Protein AF-A0A1Q3AYT9-F1 (afdb_monomer_lite)

Secondary structure (DSSP, 8-state):
-----------------------PPPPPPHHHHHHHHHHHHHHHHHHTSSS---GGG--HHHHHHHHHHHGGG--EE---TTSTTTT-SS-SS---PPEE--HHHHHHHHHHHHHHHHHTT--GGG-GGGSHHHHHHHHHHHHHHHHHHT----------STTSSSSS-------

Sequence (175 aa):
MSSDKGKDTAEGSSRSTAATDQQQPAPLSRYESQKRRDWNTFRQYLRNQRPPVSLSRSHPNHVIDFLGYLDQFGKTKVHLQGCGFFGQPEPPGPCACPLKQAWGSLDALIGRLRAAYEENGGLPETNPFASGAIRIYLREVRDSQVKARGIPYKKKKKKNPLMKAIASSSGFPVQ

Structure (mmCIF, N/CA/C/O backbone):
data_AF-A0A1Q3AYT9-F1
#
_entry.id   AF-A0A1Q3AYT9-F1
#
loop_
_atom_site.group_PDB
_atom_site.id
_atom_site.type_symbol
_atom_site.label_atom_id
_atom_site.label_alt_id
_atom_site.label_comp_id
_atom_site.label_asym_id
_atom_site.label_entity_id
_atom_site.label_seq_id
_atom_site.pdbx_PDB_ins_code
_atom_site.Cartn_x
_atom_site.Cartn_y
_atom_site.Cartn_z
_atom_site.occupancy
_atom_site.B_iso_or_equiv
_atom_site.auth_seq_id
_atom_site.auth_comp_id
_atom_site.auth_asym_id
_atom_site.auth_atom_id
_atom_site.pdbx_PDB_model_num
ATOM 1 N N . MET A 1 1 ? 68.345 45.120 35.687 1.00 39.00 1 MET A N 1
ATOM 2 C CA . MET A 1 1 ? 69.016 44.121 34.828 1.00 39.00 1 MET A CA 1
ATOM 3 C C . MET A 1 1 ? 67.919 43.470 33.997 1.00 39.00 1 MET A C 1
ATOM 5 O O . MET A 1 1 ? 67.117 42.746 34.558 1.00 39.00 1 MET A O 1
ATOM 9 N N . SER A 1 2 ? 67.589 44.025 32.828 1.00 43.31 2 SER A N 1
ATOM 10 C CA . SER A 1 2 ? 68.159 43.653 31.517 1.00 43.31 2 SER A CA 1
ATOM 11 C C . SER A 1 2 ? 68.200 42.143 31.298 1.00 43.31 2 SER A C 1
ATOM 13 O O . SER A 1 2 ? 69.051 41.476 31.878 1.00 43.31 2 SER A O 1
ATOM 15 N N . SER A 1 3 ? 67.402 41.627 30.365 1.00 48.03 3 SER A N 1
ATOM 16 C CA . SER A 1 3 ? 67.858 41.558 28.971 1.00 48.03 3 SER A CA 1
ATOM 17 C C . SER A 1 3 ? 66.707 41.265 28.010 1.00 48.03 3 SER A C 1
ATOM 19 O O . SER A 1 3 ? 65.778 40.523 28.314 1.00 48.03 3 SER A O 1
ATOM 21 N N . ASP A 1 4 ? 66.818 41.921 26.865 1.00 43.72 4 ASP A N 1
ATOM 22 C CA . ASP A 1 4 ? 66.009 41.856 25.655 1.00 43.72 4 ASP A CA 1
ATOM 23 C C . ASP A 1 4 ? 66.612 40.807 24.688 1.00 43.72 4 ASP A C 1
ATOM 25 O O . ASP A 1 4 ? 67.801 40.494 24.808 1.00 43.72 4 ASP A O 1
ATOM 29 N N . LYS A 1 5 ? 65.827 40.410 23.669 1.00 44.19 5 LYS A N 1
ATOM 30 C CA . LYS A 1 5 ? 66.228 40.187 22.252 1.00 44.19 5 LYS A CA 1
ATOM 31 C C . LYS A 1 5 ? 66.166 38.767 21.640 1.00 44.19 5 LYS A C 1
ATOM 33 O O . LYS A 1 5 ? 66.851 37.848 22.073 1.00 44.19 5 LYS A O 1
ATOM 38 N N . GLY A 1 6 ? 65.473 38.706 20.487 1.00 36.12 6 GLY A N 1
ATOM 39 C CA . GLY A 1 6 ? 65.625 37.756 19.357 1.00 36.12 6 GLY A CA 1
ATOM 40 C C . GLY A 1 6 ? 64.264 37.239 18.853 1.00 36.12 6 GLY A C 1
ATOM 41 O O . GLY A 1 6 ? 63.665 36.431 19.546 1.00 36.12 6 GLY A O 1
ATOM 42 N N . LYS A 1 7 ? 63.594 37.784 17.814 1.00 40.84 7 LYS A N 1
ATOM 43 C CA . LYS A 1 7 ? 63.847 37.719 16.341 1.00 40.84 7 LYS A CA 1
ATOM 44 C C . LYS A 1 7 ? 64.056 36.256 15.873 1.00 40.84 7 LYS A C 1
ATOM 46 O O . LYS A 1 7 ? 64.851 35.567 16.485 1.00 40.84 7 LYS A O 1
ATOM 51 N N . ASP A 1 8 ? 63.304 35.671 14.930 1.00 36.53 8 ASP A N 1
ATOM 52 C CA . ASP A 1 8 ? 63.154 36.047 13.516 1.00 36.53 8 ASP A CA 1
ATOM 53 C C . ASP A 1 8 ? 61.898 35.466 12.809 1.00 36.53 8 ASP A C 1
ATOM 55 O O . ASP A 1 8 ? 61.221 34.551 13.268 1.00 36.53 8 ASP A O 1
ATOM 59 N N . THR A 1 9 ? 61.634 36.077 11.655 1.00 43.44 9 THR A N 1
ATOM 60 C CA . THR A 1 9 ? 60.642 35.880 10.583 1.00 43.44 9 THR A CA 1
ATOM 61 C C . THR A 1 9 ? 60.751 34.572 9.785 1.00 43.44 9 THR A C 1
ATOM 63 O O . THR A 1 9 ? 61.868 34.206 9.434 1.00 43.44 9 THR A O 1
ATOM 66 N N . ALA A 1 10 ? 59.621 33.998 9.327 1.00 39.03 10 ALA A N 1
ATOM 67 C CA . ALA A 1 10 ? 59.521 33.316 8.018 1.00 39.03 10 ALA A CA 1
ATOM 68 C C . ALA A 1 10 ? 58.065 33.014 7.566 1.00 39.03 10 ALA A C 1
ATOM 70 O O . ALA A 1 10 ? 57.344 32.248 8.196 1.00 39.03 10 ALA A O 1
ATOM 71 N N . GLU A 1 11 ? 57.692 33.611 6.427 1.00 37.41 11 GLU A N 1
ATOM 72 C CA . GLU A 1 11 ? 56.938 33.024 5.300 1.00 37.41 11 GLU A CA 1
ATOM 73 C C . GLU A 1 11 ? 55.503 32.467 5.490 1.00 37.41 11 GLU A C 1
ATOM 75 O O . GLU A 1 11 ? 55.253 31.268 5.607 1.00 37.41 11 GLU A O 1
ATOM 80 N N . GLY A 1 12 ? 54.510 33.357 5.368 1.00 38.75 12 GLY A N 1
ATOM 81 C CA . GLY A 1 12 ? 53.117 32.998 5.084 1.00 38.75 12 GLY A CA 1
ATOM 82 C C . GLY A 1 12 ? 52.920 32.658 3.602 1.00 38.75 12 GLY A C 1
ATOM 83 O O . GLY A 1 12 ? 52.680 33.539 2.779 1.00 38.75 12 GLY A O 1
ATOM 84 N N . SER A 1 13 ? 53.034 31.375 3.259 1.00 44.34 13 SER A N 1
ATOM 85 C CA . SER A 1 13 ? 52.814 30.862 1.904 1.00 44.34 13 SER A CA 1
ATOM 86 C C . SER A 1 13 ? 51.322 30.870 1.548 1.00 44.34 13 SER A C 1
ATOM 88 O O . SER A 1 13 ? 50.508 30.174 2.161 1.00 44.34 13 SER A O 1
ATOM 90 N N . SER A 1 14 ? 50.975 31.662 0.533 1.00 50.31 14 SER A N 1
ATOM 91 C CA . SER A 1 14 ? 49.662 31.670 -0.111 1.00 50.31 14 SER A CA 1
ATOM 92 C C . SER A 1 14 ? 49.373 30.306 -0.728 1.00 50.31 14 SER A C 1
ATOM 94 O O . SER A 1 14 ? 50.095 29.844 -1.608 1.00 50.31 14 SER A O 1
ATOM 96 N N . ARG A 1 15 ? 48.283 29.674 -0.298 1.00 42.69 15 ARG A N 1
ATOM 97 C CA . ARG A 1 15 ? 47.688 28.537 -0.999 1.00 42.69 15 ARG A CA 1
ATOM 98 C C . ARG A 1 15 ? 46.214 28.839 -1.161 1.00 42.69 15 ARG A C 1
ATOM 100 O O . ARG A 1 15 ? 45.413 28.564 -0.274 1.00 42.69 15 ARG A O 1
ATOM 107 N N . SER A 1 16 ? 45.885 29.449 -2.293 1.00 46.19 16 SER A N 1
ATOM 108 C CA . SER A 1 16 ? 44.528 29.485 -2.815 1.00 46.19 16 SER A CA 1
ATOM 109 C C . SER A 1 16 ? 44.052 28.041 -2.931 1.00 46.19 16 SER A C 1
ATOM 111 O O . SER A 1 16 ? 44.432 27.323 -3.856 1.00 46.19 16 SER A O 1
ATOM 113 N N . THR A 1 17 ? 43.266 27.578 -1.965 1.00 40.47 17 THR A N 1
ATOM 114 C CA . THR A 1 17 ? 42.485 26.362 -2.131 1.00 40.47 17 THR A CA 1
ATOM 115 C C . THR A 1 17 ? 41.429 26.686 -3.172 1.00 40.47 17 THR A C 1
ATOM 117 O O . THR A 1 17 ? 40.412 27.313 -2.884 1.00 40.47 17 THR A O 1
ATOM 120 N N . ALA A 1 18 ? 41.713 26.302 -4.417 1.00 42.12 18 ALA A N 1
ATOM 121 C CA . ALA A 1 18 ? 40.699 26.153 -5.438 1.00 42.12 18 ALA A CA 1
ATOM 122 C C . ALA A 1 18 ? 39.579 25.311 -4.818 1.00 42.12 18 ALA A C 1
ATOM 124 O O . ALA A 1 18 ? 39.772 24.136 -4.495 1.00 42.12 18 ALA A O 1
ATOM 125 N N . ALA A 1 19 ? 38.442 25.954 -4.560 1.00 41.22 19 ALA A N 1
ATOM 126 C CA . ALA A 1 19 ? 37.224 25.280 -4.175 1.00 41.22 19 ALA A CA 1
ATOM 127 C C . ALA A 1 19 ? 36.841 24.389 -5.355 1.00 41.22 19 ALA A C 1
ATOM 129 O O . ALA A 1 19 ? 36.248 24.833 -6.334 1.00 41.22 19 ALA A O 1
ATOM 130 N N . THR A 1 20 ? 37.269 23.131 -5.293 1.00 42.16 20 THR A N 1
ATOM 131 C CA . THR A 1 20 ? 36.687 22.070 -6.100 1.00 42.16 20 THR A CA 1
ATOM 132 C C . THR A 1 20 ? 35.223 22.041 -5.698 1.00 42.16 20 THR A C 1
ATOM 134 O O . THR A 1 20 ? 34.895 21.622 -4.587 1.00 42.16 20 THR A O 1
ATOM 137 N N . ASP A 1 21 ? 34.371 22.573 -6.568 1.00 41.03 21 ASP A N 1
ATOM 138 C CA . ASP A 1 21 ? 32.921 22.495 -6.491 1.00 41.03 21 ASP A CA 1
ATOM 139 C C . ASP A 1 21 ? 32.543 21.008 -6.584 1.00 41.03 21 ASP A C 1
ATOM 141 O O . ASP A 1 21 ? 32.208 20.466 -7.634 1.00 41.03 21 ASP A O 1
ATOM 145 N N . GLN A 1 22 ? 32.699 20.287 -5.472 1.00 42.75 22 GLN A N 1
ATOM 146 C CA . GLN A 1 22 ? 31.990 19.043 -5.263 1.00 42.75 22 GLN A CA 1
ATOM 147 C C . GLN A 1 22 ? 30.539 19.446 -5.056 1.00 42.75 22 GLN A C 1
ATOM 149 O O . GLN A 1 22 ? 30.100 19.673 -3.928 1.00 42.75 22 GLN A O 1
ATOM 154 N N . GLN A 1 23 ? 29.810 19.551 -6.166 1.00 44.78 23 GLN A N 1
ATOM 155 C CA . GLN A 1 23 ? 28.357 19.541 -6.195 1.00 44.78 23 GLN A CA 1
ATOM 156 C C . GLN A 1 23 ? 27.872 18.264 -5.502 1.00 44.78 23 GLN A C 1
ATOM 158 O O . GLN A 1 23 ? 27.628 17.225 -6.114 1.00 44.78 23 GLN A O 1
ATOM 163 N N . GLN A 1 24 ? 27.755 18.341 -4.177 1.00 48.62 24 GLN A N 1
ATOM 164 C CA . GLN A 1 24 ? 26.882 17.474 -3.412 1.00 48.62 24 GLN A CA 1
ATOM 165 C C . GLN A 1 24 ? 25.498 17.621 -4.052 1.00 48.62 24 GLN A C 1
ATOM 167 O O . GLN A 1 24 ? 25.002 18.749 -4.142 1.00 48.62 24 GLN A O 1
ATOM 172 N N . PRO A 1 25 ? 24.882 16.534 -4.551 1.00 54.34 25 PRO A N 1
ATOM 173 C CA . PRO A 1 25 ? 23.550 16.632 -5.118 1.00 54.34 25 PRO A CA 1
ATOM 174 C C . PRO A 1 25 ? 22.636 17.240 -4.056 1.00 54.34 25 PRO A C 1
ATOM 176 O O . PRO A 1 25 ? 22.606 16.769 -2.915 1.00 54.34 25 PRO A O 1
ATOM 179 N N . ALA A 1 26 ? 21.943 18.321 -4.426 1.00 58.44 26 ALA A N 1
ATOM 180 C CA . ALA A 1 26 ? 21.044 19.031 -3.530 1.00 58.44 26 ALA A CA 1
ATOM 181 C C . ALA A 1 26 ? 20.118 18.029 -2.818 1.00 58.44 26 ALA A C 1
ATOM 183 O O . ALA A 1 26 ? 19.665 17.063 -3.450 1.00 58.44 26 ALA A O 1
ATOM 184 N N . PRO A 1 27 ? 19.839 18.216 -1.515 1.00 64.38 27 PRO A N 1
ATOM 185 C CA . PRO A 1 27 ? 19.005 17.288 -0.773 1.00 64.38 27 PRO A CA 1
ATOM 186 C C . PRO A 1 27 ? 17.664 17.145 -1.492 1.00 64.38 27 PRO A C 1
ATOM 188 O O . PRO A 1 27 ? 16.947 18.121 -1.713 1.00 64.38 27 PRO A O 1
ATOM 191 N N . LEU A 1 28 ? 17.350 15.910 -1.890 1.00 73.25 28 LEU A N 1
ATOM 192 C CA . LEU A 1 28 ? 16.095 15.582 -2.552 1.00 73.25 28 LEU A CA 1
ATOM 193 C C . LEU A 1 28 ? 14.928 16.129 -1.727 1.00 73.25 28 LEU A C 1
ATOM 195 O O . LEU A 1 28 ? 14.910 15.988 -0.500 1.00 73.25 28 LEU A O 1
ATOM 199 N N . SER A 1 29 ? 13.917 16.678 -2.406 1.00 89.75 29 SER A N 1
ATOM 200 C CA . SER A 1 29 ? 12.657 17.055 -1.761 1.00 89.75 29 SER A CA 1
ATOM 201 C C . SER A 1 29 ? 12.160 15.918 -0.859 1.00 89.75 29 SER A C 1
ATOM 203 O O . SER A 1 29 ? 12.342 14.732 -1.157 1.00 89.75 29 SER A O 1
ATOM 205 N N . ARG A 1 30 ? 11.499 16.257 0.253 1.00 91.94 30 ARG A N 1
ATOM 206 C CA . ARG A 1 30 ? 10.928 15.273 1.190 1.00 91.94 30 ARG A CA 1
ATOM 207 C C . ARG A 1 30 ? 10.116 14.196 0.461 1.00 91.94 30 ARG A C 1
ATOM 209 O O . ARG A 1 30 ? 10.170 13.024 0.834 1.00 91.94 30 ARG A O 1
ATOM 216 N N . TYR A 1 31 ? 9.375 14.600 -0.572 1.00 95.00 31 TYR A N 1
ATOM 217 C CA . TYR A 1 31 ? 8.606 13.694 -1.419 1.00 95.00 31 TYR A CA 1
ATOM 218 C C . TYR A 1 31 ? 9.502 12.706 -2.181 1.00 95.00 31 TYR A C 1
ATOM 220 O O . TYR A 1 31 ? 9.279 11.500 -2.098 1.00 95.00 31 TYR A O 1
ATOM 228 N N . GLU A 1 32 ? 10.549 13.201 -2.841 1.00 96.31 32 GLU A N 1
ATOM 229 C CA . GLU A 1 32 ? 11.512 12.402 -3.609 1.00 96.31 32 GLU A CA 1
ATOM 230 C C . GLU A 1 32 ? 12.237 11.375 -2.737 1.00 96.31 32 GLU A C 1
ATOM 232 O O . GLU A 1 32 ? 12.289 10.184 -3.056 1.00 96.31 32 GLU A O 1
ATOM 237 N N . SER A 1 33 ? 12.704 11.802 -1.562 1.00 95.75 33 SER A N 1
ATOM 238 C CA . SER A 1 33 ? 13.322 10.902 -0.585 1.00 95.75 33 SER A CA 1
ATOM 239 C C . SER A 1 33 ? 12.356 9.803 -0.127 1.00 95.75 33 SER A C 1
ATOM 241 O O . SER A 1 33 ? 12.744 8.639 0.002 1.00 95.75 33 SER A O 1
ATOM 243 N N . GLN A 1 34 ? 11.081 10.138 0.103 1.00 96.69 34 GLN A N 1
ATOM 244 C CA . GLN A 1 34 ? 10.071 9.150 0.483 1.00 96.69 34 GLN A CA 1
ATOM 245 C C . GLN A 1 34 ? 9.791 8.162 -0.652 1.00 96.69 34 GLN A C 1
ATOM 247 O O . GLN A 1 34 ? 9.812 6.955 -0.423 1.00 96.69 34 GLN A O 1
ATOM 252 N N . LYS A 1 35 ? 9.586 8.663 -1.873 1.00 97.69 35 LYS A N 1
ATOM 253 C CA . LYS A 1 35 ? 9.343 7.856 -3.071 1.00 97.69 35 LYS A CA 1
ATOM 254 C C . LYS A 1 35 ? 10.479 6.864 -3.316 1.00 97.69 35 LYS A C 1
ATOM 256 O O . LYS A 1 35 ? 10.221 5.680 -3.515 1.00 97.69 35 LYS A O 1
ATOM 261 N N . ARG A 1 36 ? 11.736 7.310 -3.199 1.00 97.38 36 ARG A N 1
ATOM 262 C CA . ARG A 1 36 ? 12.916 6.444 -3.335 1.00 97.38 36 ARG A CA 1
ATOM 263 C C . ARG A 1 36 ? 12.952 5.336 -2.279 1.00 97.38 36 ARG A C 1
ATOM 265 O O . ARG A 1 36 ? 13.261 4.193 -2.611 1.00 97.38 36 ARG A O 1
ATOM 272 N N . ARG A 1 37 ? 12.627 5.642 -1.017 1.00 97.56 37 ARG A N 1
ATOM 273 C CA . ARG A 1 37 ? 12.561 4.629 0.057 1.00 97.56 37 ARG A CA 1
ATOM 274 C C . ARG A 1 37 ? 11.472 3.597 -0.199 1.00 97.56 37 ARG A C 1
ATOM 276 O O . ARG A 1 37 ? 11.727 2.400 -0.072 1.00 97.56 37 ARG A O 1
ATOM 283 N N . ASP A 1 38 ? 10.292 4.053 -0.589 1.00 98.00 38 ASP A N 1
ATOM 284 C CA . ASP A 1 38 ? 9.158 3.181 -0.878 1.00 98.00 38 ASP A CA 1
ATOM 285 C C . ASP A 1 38 ? 9.459 2.262 -2.068 1.00 98.00 38 ASP A C 1
ATOM 287 O O . ASP A 1 38 ? 9.245 1.052 -1.991 1.00 98.00 38 ASP A O 1
ATOM 291 N N . TRP A 1 39 ? 10.051 2.818 -3.127 1.00 97.81 39 TRP A N 1
ATOM 292 C CA . TRP A 1 39 ? 10.508 2.068 -4.293 1.00 97.81 39 TRP A CA 1
ATOM 293 C C . TRP A 1 39 ? 11.519 0.984 -3.920 1.00 97.81 39 TRP A C 1
ATOM 295 O O . TRP A 1 39 ? 11.342 -0.185 -4.265 1.00 97.81 39 TRP A O 1
ATOM 305 N N . ASN A 1 40 ? 12.553 1.342 -3.155 1.00 97.75 40 ASN A N 1
ATOM 306 C CA . ASN A 1 40 ? 13.559 0.387 -2.694 1.00 97.75 40 ASN A CA 1
ATOM 307 C C . ASN A 1 40 ? 12.947 -0.714 -1.821 1.00 97.75 40 ASN A C 1
ATOM 309 O O . ASN A 1 40 ? 13.305 -1.881 -1.971 1.00 97.75 40 ASN A O 1
ATOM 313 N N . THR A 1 41 ? 12.000 -0.356 -0.952 1.00 97.88 41 THR A N 1
ATOM 314 C CA . THR A 1 41 ? 11.290 -1.310 -0.090 1.00 97.88 41 THR A CA 1
ATOM 315 C C . THR A 1 41 ? 10.499 -2.313 -0.925 1.00 97.88 41 THR A C 1
ATOM 317 O O . THR A 1 41 ? 10.609 -3.516 -0.698 1.00 97.88 41 THR A O 1
ATOM 320 N N . PHE A 1 42 ? 9.769 -1.847 -1.942 1.00 97.75 42 PHE A N 1
ATOM 321 C CA . PHE A 1 42 ? 9.044 -2.730 -2.854 1.00 97.75 42 PHE A CA 1
ATOM 322 C C . PHE A 1 42 ? 9.990 -3.645 -3.646 1.00 97.75 42 PHE A C 1
ATOM 324 O O . PHE A 1 42 ? 9.772 -4.854 -3.723 1.00 97.75 42 PHE A O 1
ATOM 331 N N . ARG A 1 43 ? 11.096 -3.108 -4.180 1.00 96.44 43 ARG A N 1
ATOM 332 C CA . ARG A 1 43 ? 12.106 -3.925 -4.876 1.00 96.44 43 ARG A CA 1
ATOM 333 C C . ARG A 1 43 ? 12.699 -4.996 -3.970 1.00 96.44 43 ARG A C 1
ATOM 335 O O . ARG A 1 43 ? 12.902 -6.121 -4.418 1.00 96.44 43 ARG A O 1
ATOM 342 N N . GLN A 1 44 ? 12.976 -4.659 -2.713 1.00 96.56 44 GLN A N 1
ATOM 343 C CA . GLN A 1 44 ? 13.488 -5.626 -1.752 1.00 96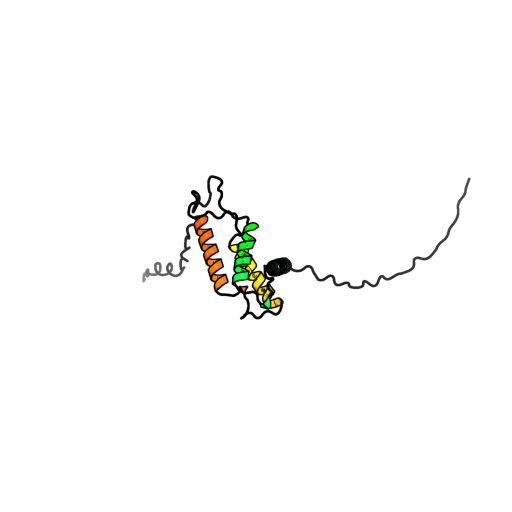.56 44 GLN A CA 1
ATOM 344 C C . GLN A 1 44 ? 12.444 -6.697 -1.425 1.00 96.56 44 GLN A C 1
ATOM 346 O O . GLN A 1 44 ? 12.779 -7.878 -1.388 1.00 96.56 44 GLN A O 1
ATOM 351 N N . TYR A 1 45 ? 11.179 -6.306 -1.264 1.00 97.06 45 TYR A N 1
ATOM 352 C CA . TYR A 1 45 ? 10.077 -7.243 -1.067 1.00 97.06 45 TYR A CA 1
ATOM 353 C C . TYR A 1 45 ? 9.969 -8.264 -2.211 1.00 97.06 45 TYR A C 1
ATOM 355 O O . TYR A 1 45 ? 9.833 -9.455 -1.941 1.00 97.06 45 TYR A O 1
ATOM 363 N N . LEU A 1 46 ? 10.096 -7.831 -3.472 1.00 96.25 46 LEU A N 1
ATOM 364 C CA . LEU A 1 46 ? 10.063 -8.732 -4.632 1.00 96.25 46 LEU A CA 1
ATOM 365 C C . LEU A 1 46 ? 11.241 -9.718 -4.665 1.00 96.25 46 LEU A C 1
ATOM 367 O O . LEU A 1 46 ? 11.060 -10.891 -4.989 1.00 96.25 46 LEU A O 1
ATOM 371 N N . ARG A 1 47 ? 12.447 -9.268 -4.296 1.00 95.62 47 ARG A N 1
ATOM 372 C CA . ARG A 1 47 ? 13.632 -10.141 -4.201 1.00 95.62 47 ARG A CA 1
ATOM 373 C C . ARG A 1 47 ? 13.502 -11.194 -3.104 1.00 95.62 47 ARG A C 1
ATOM 375 O O . ARG A 1 47 ? 14.075 -12.268 -3.235 1.00 95.62 47 ARG A O 1
ATOM 382 N N . ASN A 1 48 ? 12.757 -10.882 -2.047 1.00 96.06 48 ASN A N 1
ATOM 383 C CA . ASN A 1 48 ? 12.530 -11.784 -0.922 1.00 96.06 48 ASN A CA 1
ATOM 384 C C . ASN A 1 48 ? 11.410 -12.810 -1.188 1.00 96.06 48 ASN A C 1
ATOM 386 O O . ASN A 1 48 ? 11.188 -13.684 -0.349 1.00 96.06 48 ASN A O 1
ATOM 390 N N . GLN A 1 49 ? 10.709 -12.720 -2.326 1.00 93.75 49 GLN A N 1
ATOM 391 C CA . GLN A 1 49 ? 9.715 -13.718 -2.727 1.00 93.75 49 GLN A CA 1
ATOM 392 C C . GLN A 1 49 ? 10.365 -15.076 -3.003 1.00 93.75 49 GLN A C 1
ATOM 394 O O . GLN A 1 49 ? 11.553 -15.172 -3.316 1.00 93.75 49 GLN A O 1
ATOM 399 N N . ARG A 1 50 ? 9.571 -16.145 -2.900 1.00 90.50 50 ARG A N 1
ATOM 400 C CA . ARG A 1 50 ? 9.997 -17.516 -3.206 1.00 90.50 50 ARG A CA 1
ATOM 401 C C . ARG A 1 50 ? 9.050 -18.116 -4.254 1.00 90.50 50 ARG A C 1
ATOM 403 O O . ARG A 1 50 ? 7.962 -18.540 -3.871 1.00 90.50 50 ARG A O 1
ATOM 410 N N . PRO A 1 51 ? 9.437 -18.158 -5.546 1.00 89.38 51 PRO A N 1
ATOM 411 C CA . PRO A 1 51 ? 10.718 -17.714 -6.122 1.00 89.38 51 PRO A CA 1
ATOM 412 C C . PRO A 1 51 ? 10.864 -16.177 -6.199 1.00 89.38 51 PRO A C 1
ATOM 414 O O . PRO A 1 51 ? 9.850 -15.477 -6.217 1.00 89.38 51 PRO A O 1
ATOM 417 N N . PRO A 1 52 ? 12.099 -15.634 -6.275 1.00 91.38 52 PRO A N 1
ATOM 418 C CA . PRO A 1 52 ? 12.319 -14.198 -6.431 1.00 91.38 52 PRO A CA 1
ATOM 419 C C . PRO A 1 52 ? 11.668 -13.655 -7.703 1.00 91.38 52 PRO A C 1
ATOM 421 O O . PRO A 1 52 ? 11.786 -14.243 -8.780 1.00 91.38 52 PRO A O 1
ATOM 424 N N . VAL A 1 53 ? 11.018 -12.498 -7.589 1.00 92.31 53 VAL A N 1
ATOM 425 C CA . VAL A 1 53 ? 10.302 -11.864 -8.700 1.00 92.31 53 VAL A CA 1
ATOM 426 C C . VAL A 1 53 ? 11.099 -10.661 -9.204 1.00 92.31 53 VAL A C 1
ATOM 428 O O . VAL A 1 53 ? 11.516 -9.799 -8.429 1.00 92.31 53 VAL A O 1
ATOM 431 N N . SER A 1 54 ? 11.322 -10.575 -10.517 1.00 88.81 54 SER A N 1
ATOM 432 C CA . SER A 1 54 ? 11.889 -9.370 -11.133 1.00 88.81 54 SER A CA 1
ATOM 433 C C . SER A 1 54 ? 10.812 -8.294 -11.291 1.00 88.81 54 SER A C 1
ATOM 435 O O . SER A 1 54 ? 9.642 -8.600 -11.498 1.00 88.81 54 SER A O 1
ATOM 437 N N . LEU A 1 55 ? 11.199 -7.013 -11.273 1.00 86.81 55 LEU A N 1
ATOM 438 C CA . LEU A 1 55 ? 10.256 -5.909 -11.515 1.00 86.81 55 LEU A CA 1
ATOM 439 C C . LEU A 1 55 ? 9.516 -6.044 -12.856 1.00 86.81 55 LEU A C 1
ATOM 441 O O . LEU A 1 55 ? 8.322 -5.774 -12.921 1.00 86.81 55 LEU A O 1
ATOM 445 N N . SER A 1 56 ? 10.203 -6.505 -13.904 1.00 85.81 56 SER A N 1
ATOM 446 C CA . SER A 1 56 ? 9.612 -6.729 -15.232 1.00 85.81 56 SER A CA 1
ATOM 447 C C . SER A 1 56 ? 8.525 -7.806 -15.245 1.00 85.81 56 SER A C 1
ATOM 449 O O . SER A 1 56 ? 7.648 -7.777 -16.098 1.00 85.81 56 SER A O 1
ATOM 451 N N . ARG A 1 57 ? 8.576 -8.745 -14.295 1.00 86.44 57 ARG A N 1
ATOM 452 C CA . ARG A 1 57 ? 7.579 -9.805 -14.099 1.00 86.44 57 ARG A CA 1
ATOM 453 C C . ARG A 1 57 ? 6.619 -9.494 -12.952 1.00 86.44 57 ARG A C 1
ATOM 455 O O . ARG A 1 57 ? 5.826 -10.347 -12.569 1.00 86.44 57 ARG A O 1
ATOM 462 N N . SER A 1 58 ? 6.705 -8.302 -12.358 1.00 88.12 58 SER A N 1
ATOM 463 C CA . SER A 1 58 ? 5.829 -7.951 -11.248 1.00 88.12 58 SER A CA 1
ATOM 464 C C . SER A 1 58 ? 4.409 -7.704 -11.758 1.00 88.12 58 SER A C 1
ATOM 466 O O . SER A 1 58 ? 4.153 -6.813 -12.563 1.00 88.12 58 SER A O 1
ATOM 468 N N . HIS A 1 59 ? 3.480 -8.532 -11.296 1.00 91.19 59 HIS A N 1
ATOM 469 C CA . HIS A 1 59 ? 2.057 -8.410 -11.572 1.00 91.19 59 HIS A CA 1
ATOM 470 C C . HIS A 1 59 ? 1.343 -7.616 -10.466 1.00 91.19 59 HIS A C 1
ATOM 472 O O . HIS A 1 59 ? 1.853 -7.524 -9.345 1.00 91.19 59 HIS A O 1
ATOM 478 N N . PRO A 1 60 ? 0.129 -7.095 -10.732 1.00 94.19 60 PRO A N 1
ATOM 479 C CA . PRO A 1 60 ? -0.676 -6.398 -9.727 1.00 94.19 60 PRO A CA 1
ATOM 480 C C . PRO A 1 60 ? -0.894 -7.203 -8.438 1.00 94.19 60 PRO A C 1
ATOM 482 O O . PRO A 1 60 ? -0.955 -6.618 -7.362 1.00 94.19 60 PRO A O 1
ATOM 485 N N . ASN A 1 61 ? -0.937 -8.536 -8.513 1.00 96.19 61 ASN A N 1
ATOM 486 C CA . ASN A 1 61 ? -1.077 -9.389 -7.329 1.00 96.19 61 ASN A CA 1
ATOM 487 C C . ASN A 1 61 ? 0.103 -9.228 -6.360 1.00 96.19 61 ASN A C 1
ATOM 489 O O . ASN A 1 61 ? -0.124 -9.035 -5.175 1.00 96.19 61 ASN A O 1
ATOM 493 N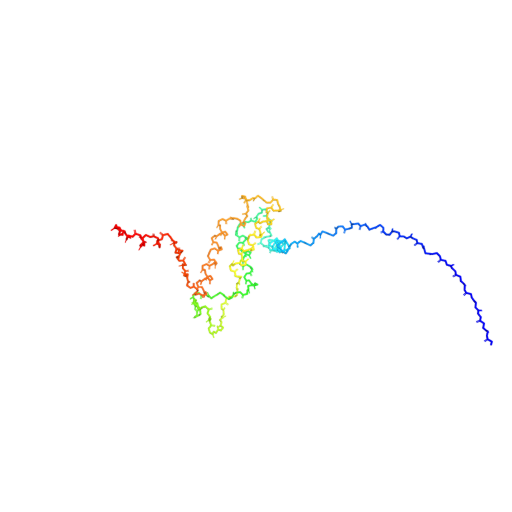 N . HIS A 1 62 ? 1.344 -9.152 -6.853 1.00 96.56 62 HIS A N 1
ATOM 494 C CA . HIS A 1 62 ? 2.504 -8.898 -5.989 1.00 96.56 62 HIS A CA 1
ATOM 495 C C . HIS A 1 62 ? 2.454 -7.523 -5.319 1.00 96.56 62 HIS A C 1
ATOM 497 O O . HIS A 1 62 ? 3.003 -7.339 -4.234 1.00 96.56 62 HIS A O 1
ATOM 503 N N . VAL A 1 63 ? 1.804 -6.544 -5.954 1.00 97.62 63 VAL A N 1
ATOM 504 C CA . VAL A 1 63 ? 1.555 -5.241 -5.333 1.00 97.62 63 VAL A CA 1
ATOM 505 C C . VAL A 1 63 ? 0.523 -5.387 -4.215 1.00 97.62 63 VAL A C 1
ATOM 507 O O . VAL A 1 63 ? 0.750 -4.863 -3.132 1.00 97.62 63 VAL A O 1
ATOM 510 N N . ILE A 1 64 ? -0.576 -6.113 -4.433 1.00 97.94 64 ILE A N 1
ATOM 511 C CA . ILE A 1 64 ? -1.593 -6.368 -3.396 1.00 97.94 64 ILE A CA 1
ATOM 512 C C . ILE A 1 64 ? -0.979 -7.115 -2.207 1.00 97.94 64 ILE A C 1
ATOM 514 O O . ILE A 1 64 ? -1.139 -6.675 -1.068 1.00 97.94 64 ILE A O 1
ATOM 518 N N . ASP A 1 65 ? -0.208 -8.171 -2.466 1.00 97.25 65 ASP A N 1
ATOM 519 C CA . ASP A 1 65 ? 0.488 -8.942 -1.434 1.00 97.25 65 ASP A CA 1
ATOM 520 C C . ASP A 1 65 ? 1.485 -8.068 -0.664 1.00 97.25 65 ASP A C 1
ATOM 522 O O . ASP A 1 65 ? 1.587 -8.163 0.561 1.00 97.25 65 ASP A O 1
ATOM 526 N N . PHE A 1 66 ? 2.179 -7.156 -1.355 1.00 98.00 66 PHE A N 1
ATOM 527 C CA . PHE A 1 66 ? 3.041 -6.168 -0.714 1.00 98.00 66 PHE A CA 1
ATOM 528 C C . PHE A 1 66 ? 2.252 -5.232 0.207 1.00 98.00 66 PHE A C 1
ATOM 530 O O . PHE A 1 66 ? 2.670 -5.001 1.340 1.00 98.00 66 PHE A O 1
ATOM 537 N N . LEU A 1 67 ? 1.101 -4.711 -0.231 1.00 97.75 67 LEU A N 1
ATOM 538 C CA . LEU A 1 67 ? 0.259 -3.866 0.622 1.00 97.75 67 LEU A CA 1
ATOM 539 C C . LEU A 1 67 ? -0.249 -4.637 1.850 1.00 97.75 67 LEU A C 1
ATOM 541 O O . LEU A 1 67 ? -0.274 -4.073 2.941 1.00 97.75 67 LEU A O 1
ATOM 545 N N . GLY A 1 68 ? -0.600 -5.916 1.694 1.00 96.75 68 GLY A N 1
ATOM 546 C CA . GLY A 1 68 ? -0.964 -6.798 2.806 1.00 96.75 68 GLY A CA 1
ATOM 547 C C . GLY A 1 68 ? 0.207 -7.075 3.754 1.00 96.75 68 GLY A C 1
ATOM 548 O O . GLY A 1 68 ? 0.039 -7.057 4.970 1.00 96.75 68 GLY A O 1
ATOM 549 N N . TYR A 1 69 ? 1.420 -7.247 3.227 1.00 96.88 69 TYR A N 1
ATOM 550 C CA . TYR A 1 69 ? 2.639 -7.374 4.030 1.00 96.88 69 TYR A CA 1
ATOM 551 C C . TYR A 1 69 ? 2.889 -6.131 4.900 1.00 96.88 69 TYR A C 1
ATOM 553 O O . TYR A 1 69 ? 3.284 -6.253 6.060 1.00 96.88 69 TYR A O 1
ATOM 561 N N . LEU A 1 70 ? 2.590 -4.931 4.391 1.00 97.38 70 LEU A N 1
ATOM 562 C CA . LEU A 1 70 ? 2.751 -3.688 5.152 1.00 97.38 70 LEU A CA 1
ATOM 563 C C . LEU A 1 70 ? 1.808 -3.564 6.357 1.00 97.38 70 LEU A C 1
ATOM 565 O O . LEU A 1 70 ? 2.105 -2.783 7.268 1.00 97.38 70 LEU A O 1
ATOM 569 N N . ASP A 1 71 ? 0.708 -4.321 6.407 1.00 95.94 71 ASP A N 1
ATOM 570 C CA . ASP A 1 71 ? -0.192 -4.322 7.566 1.00 95.94 71 ASP A CA 1
ATOM 571 C C . ASP A 1 71 ? 0.512 -4.803 8.846 1.00 95.94 71 ASP A C 1
ATO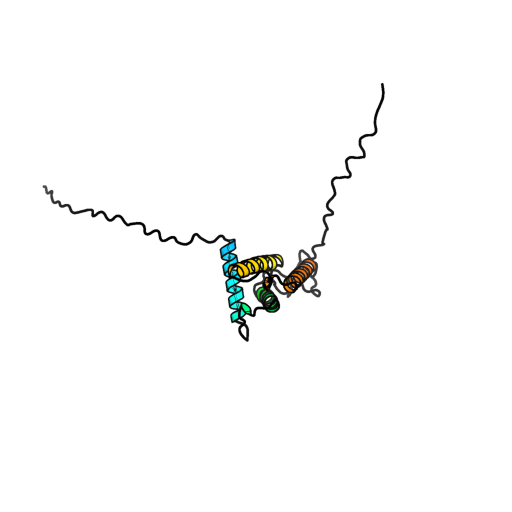M 573 O O . ASP A 1 71 ? 0.151 -4.349 9.928 1.00 95.94 71 ASP A O 1
ATOM 577 N N . GLN A 1 72 ? 1.582 -5.604 8.744 1.00 95.31 72 GLN A N 1
ATOM 578 C CA . GLN A 1 72 ? 2.393 -6.038 9.896 1.00 95.31 72 GLN A CA 1
ATOM 579 C C . GLN A 1 72 ? 3.050 -4.867 10.641 1.00 95.31 72 GLN A C 1
ATOM 581 O O . GLN A 1 72 ? 3.300 -4.941 11.842 1.00 95.31 72 GLN A O 1
ATOM 586 N N . PHE A 1 73 ? 3.292 -3.764 9.931 1.00 95.06 73 PHE A N 1
ATOM 587 C CA . PHE A 1 73 ? 3.852 -2.521 10.470 1.00 95.06 73 PHE A CA 1
ATOM 588 C C . PHE A 1 73 ? 2.774 -1.438 10.636 1.00 95.06 73 PHE A C 1
ATOM 590 O O . PHE A 1 73 ? 3.070 -0.246 10.773 1.00 95.06 73 PHE A O 1
ATOM 597 N N . GLY A 1 74 ? 1.506 -1.844 10.554 1.00 94.75 74 GLY A N 1
ATOM 598 C CA . GLY A 1 74 ? 0.342 -0.993 10.689 1.00 94.75 74 GLY A CA 1
ATOM 599 C C . GLY A 1 74 ? 0.223 -0.377 12.077 1.00 94.75 74 GLY A C 1
ATOM 600 O O . GLY A 1 74 ? 0.596 -0.968 13.085 1.00 94.75 74 GLY A O 1
ATOM 601 N N . LYS A 1 75 ? -0.350 0.826 12.135 1.00 93.75 75 LYS A N 1
ATOM 602 C CA . LYS A 1 75 ? -0.652 1.529 13.397 1.00 93.75 75 LYS A CA 1
ATOM 603 C C . LYS A 1 75 ? -2.141 1.783 13.599 1.00 93.75 75 LYS A C 1
ATOM 605 O O . LYS A 1 75 ? -2.551 2.279 14.640 1.00 93.75 75 LYS A O 1
ATOM 610 N N . THR A 1 76 ? -2.964 1.473 12.600 1.00 91.62 76 THR A N 1
ATOM 611 C CA . THR A 1 76 ? -4.407 1.699 12.661 1.00 91.62 76 THR A CA 1
ATOM 612 C C . THR A 1 76 ? -5.099 0.435 13.136 1.00 91.62 76 THR A C 1
ATOM 614 O O . THR A 1 76 ? -5.009 -0.591 12.471 1.00 91.62 76 THR A O 1
ATOM 617 N N . LYS A 1 77 ? -5.837 0.504 14.245 1.00 91.25 77 LYS A N 1
ATOM 618 C CA . LYS A 1 77 ? -6.730 -0.583 14.656 1.00 91.25 77 LYS A CA 1
ATOM 619 C C . LYS A 1 77 ? -7.909 -0.666 13.682 1.00 91.25 77 LYS A C 1
ATOM 621 O O . LYS A 1 77 ? -8.586 0.334 13.448 1.00 91.25 77 LYS A O 1
ATOM 626 N N . VAL A 1 78 ? -8.132 -1.842 13.094 1.00 91.69 78 VAL A N 1
ATOM 627 C CA . VAL A 1 78 ? -9.267 -2.100 12.193 1.00 91.69 78 VAL A CA 1
ATOM 628 C C . VAL A 1 78 ? -10.109 -3.218 12.787 1.00 91.69 78 VAL A C 1
ATOM 630 O O . VAL A 1 78 ? -9.689 -4.373 12.803 1.00 91.69 78 VAL A O 1
ATOM 633 N N . HIS A 1 79 ? -11.288 -2.862 13.296 1.00 93.00 79 HIS A N 1
ATOM 634 C CA . HIS A 1 79 ? -12.209 -3.810 13.913 1.00 93.00 79 HIS A CA 1
ATOM 635 C C . HIS A 1 79 ? -12.784 -4.785 12.877 1.00 93.00 79 HIS A C 1
ATOM 637 O O . HIS A 1 79 ? -13.206 -4.376 11.796 1.00 93.00 79 HIS A O 1
ATOM 643 N N . LEU A 1 80 ? -12.797 -6.076 13.211 1.00 91.88 80 LEU A N 1
ATOM 644 C CA . LEU A 1 80 ? -13.444 -7.118 12.407 1.00 91.88 80 LEU A CA 1
ATOM 645 C C . LEU A 1 80 ? -14.961 -7.097 12.642 1.00 91.88 80 LEU A C 1
ATOM 647 O O . LEU A 1 80 ? -15.394 -6.703 13.720 1.00 91.88 80 LEU A O 1
ATOM 651 N N . GLN A 1 81 ? -15.759 -7.567 11.678 1.00 87.94 81 GLN A N 1
ATOM 652 C CA . GLN A 1 81 ? -17.233 -7.539 11.736 1.00 87.94 81 GLN A CA 1
ATOM 653 C C . GLN A 1 81 ? -17.820 -8.174 13.017 1.00 87.94 81 GLN A C 1
ATOM 655 O O . GLN A 1 81 ? -18.867 -7.744 13.480 1.00 87.94 81 GLN A O 1
ATOM 660 N N . GLY A 1 82 ? -17.150 -9.172 13.606 1.00 89.25 82 GLY A N 1
ATOM 661 C CA . GLY A 1 82 ? -17.568 -9.820 14.861 1.00 89.25 82 GLY A CA 1
ATOM 662 C C . GLY A 1 82 ? -17.064 -9.148 16.146 1.00 89.25 82 GLY A C 1
ATOM 663 O O . GLY A 1 82 ? -17.259 -9.680 17.233 1.00 89.25 82 GLY A O 1
ATOM 664 N N . CYS A 1 83 ? -16.365 -8.017 16.054 1.00 92.44 83 CYS A N 1
ATOM 665 C CA . CYS A 1 83 ? -15.873 -7.291 17.220 1.00 92.44 83 CYS A CA 1
ATOM 666 C C . CYS A 1 83 ? -17.001 -6.463 17.848 1.00 92.44 83 CYS A C 1
ATOM 668 O O . CYS A 1 83 ? -17.681 -5.727 17.140 1.00 92.44 83 CYS A O 1
ATOM 670 N N . GLY A 1 84 ? -17.134 -6.483 19.180 1.00 90.88 84 GLY A N 1
ATOM 671 C CA . GLY A 1 84 ? -18.112 -5.648 19.899 1.00 90.88 84 GLY A CA 1
ATOM 672 C C . GLY A 1 84 ? -17.919 -4.135 19.716 1.00 90.88 84 GLY A C 1
ATOM 673 O O . GLY A 1 84 ? -18.829 -3.360 19.984 1.00 90.88 84 GLY A O 1
ATOM 674 N N . PHE A 1 85 ? -16.754 -3.720 19.215 1.00 89.69 85 PHE A N 1
ATOM 675 C CA . PHE A 1 85 ? -16.430 -2.332 18.884 1.00 89.69 85 PHE A CA 1
ATOM 676 C C . PHE A 1 85 ? -16.564 -2.009 17.390 1.00 89.69 85 PHE A C 1
ATOM 678 O O . PHE A 1 85 ? -16.222 -0.909 16.957 1.00 89.69 85 PHE A O 1
ATOM 685 N N . PHE A 1 86 ? -17.009 -2.960 16.564 1.00 91.19 86 PHE A N 1
ATOM 686 C CA . PHE A 1 86 ? -17.185 -2.715 15.140 1.00 91.19 86 PHE A CA 1
ATOM 687 C C . PHE A 1 86 ? -18.221 -1.612 14.910 1.00 91.19 86 PHE A C 1
ATOM 689 O O . PHE A 1 86 ? -19.342 -1.686 15.407 1.00 91.19 86 PHE A O 1
ATOM 696 N N . GLY A 1 87 ? -17.851 -0.585 14.146 1.00 89.81 87 GLY A N 1
ATOM 697 C CA . GLY A 1 87 ? -18.744 0.541 13.893 1.00 89.81 87 GLY A CA 1
ATOM 698 C C . GLY A 1 87 ? -18.812 1.553 15.039 1.00 89.81 87 GLY A C 1
ATOM 699 O O . GLY A 1 87 ? -19.694 2.408 15.025 1.00 89.81 87 GLY A O 1
ATOM 700 N N . GLN A 1 88 ? -17.898 1.490 16.011 1.00 85.69 88 GLN A N 1
ATOM 701 C CA . GLN A 1 88 ? -17.793 2.481 17.082 1.00 85.69 88 GLN A CA 1
ATOM 702 C C . GLN A 1 88 ? -16.605 3.425 16.814 1.00 85.69 88 GLN A C 1
ATOM 704 O O . GLN A 1 88 ? -15.471 2.952 16.718 1.00 85.69 88 GLN A O 1
ATOM 709 N N . PRO A 1 89 ? -16.828 4.749 16.685 1.00 82.94 89 PRO A N 1
ATOM 710 C CA . PRO A 1 89 ? -15.750 5.714 16.437 1.00 82.94 89 PRO A CA 1
ATOM 711 C C . PRO A 1 89 ? -14.743 5.814 17.581 1.00 82.94 89 PRO A C 1
ATOM 713 O O . PRO A 1 89 ? -13.556 6.030 17.341 1.00 82.94 89 PRO A O 1
ATOM 716 N N . GLU A 1 90 ? -15.227 5.652 18.809 1.00 79.62 90 GLU A N 1
ATOM 717 C CA . GLU A 1 90 ? -14.449 5.763 20.035 1.00 79.62 90 GLU A CA 1
ATOM 718 C C . GLU A 1 90 ? -14.746 4.538 20.911 1.00 79.62 90 GLU A C 1
ATOM 720 O O . GLU A 1 90 ? -15.711 4.536 21.677 1.00 79.62 90 GLU A O 1
ATOM 725 N N . PRO A 1 91 ? -13.997 3.437 20.725 1.00 79.12 91 PRO A N 1
ATOM 726 C CA . PRO A 1 91 ? -14.250 2.207 21.453 1.00 79.12 91 PRO A CA 1
ATOM 727 C C . PRO A 1 91 ? -13.827 2.356 22.925 1.00 79.12 91 PRO A C 1
ATOM 729 O O . PRO A 1 91 ? -12.688 2.741 23.192 1.00 79.12 91 PRO A O 1
ATOM 732 N N . PRO A 1 92 ? -14.691 2.007 23.894 1.00 79.19 92 PRO A N 1
ATOM 733 C CA . PRO A 1 92 ? -14.428 2.210 25.321 1.00 79.19 92 PRO A CA 1
ATOM 734 C C . PRO A 1 92 ? -13.415 1.218 25.926 1.00 79.19 92 PRO A C 1
ATOM 736 O O . PRO A 1 92 ? -13.124 1.297 27.117 1.00 79.19 92 PRO A O 1
ATOM 739 N N . GLY A 1 93 ? -12.875 0.272 25.146 1.00 83.75 93 GLY A N 1
ATOM 740 C CA . GLY A 1 93 ? -11.942 -0.738 25.644 1.00 83.75 93 GLY A CA 1
ATOM 741 C C . GLY A 1 93 ? -11.038 -1.362 24.571 1.00 83.75 93 GLY A C 1
ATOM 742 O O . GLY A 1 93 ? -11.236 -1.156 23.369 1.00 83.75 93 GLY A O 1
ATOM 743 N N . PRO A 1 94 ? -10.014 -2.129 24.988 1.00 89.00 94 PRO A N 1
ATOM 744 C CA . PRO A 1 94 ? -9.076 -2.775 24.076 1.00 89.00 94 PRO A CA 1
ATOM 745 C C . PRO A 1 94 ? -9.706 -3.977 23.357 1.00 89.00 94 PRO A C 1
ATOM 747 O O . PRO A 1 94 ? -10.577 -4.658 23.889 1.00 89.00 94 PRO A O 1
ATOM 750 N N . CYS A 1 95 ? -9.211 -4.300 22.158 1.00 91.56 95 CYS A N 1
ATOM 751 C CA . CYS A 1 95 ? -9.579 -5.531 21.452 1.00 91.56 95 CYS A CA 1
ATOM 752 C C . CYS A 1 95 ? -8.407 -6.183 20.715 1.00 91.56 95 CYS A C 1
ATOM 754 O O . CYS A 1 95 ? -7.441 -5.523 20.306 1.00 91.56 95 CYS A O 1
ATOM 756 N N . ALA A 1 96 ? -8.573 -7.481 20.453 1.00 93.75 96 ALA A N 1
ATOM 757 C CA . ALA A 1 96 ? -7.636 -8.322 19.712 1.00 93.75 96 ALA A CA 1
ATOM 758 C C . ALA A 1 96 ? -7.660 -8.098 18.186 1.00 93.75 96 ALA A C 1
ATOM 760 O O . ALA A 1 96 ? -7.024 -8.838 17.442 1.00 93.75 96 ALA A O 1
ATOM 761 N N . CYS A 1 97 ? -8.387 -7.089 17.691 1.00 93.75 97 CYS A N 1
ATOM 762 C CA . CYS A 1 97 ? -8.404 -6.803 16.259 1.00 93.75 97 CYS A CA 1
ATOM 763 C C . CYS A 1 97 ? -7.004 -6.394 15.762 1.00 93.75 97 CYS A C 1
ATOM 765 O O . CYS A 1 97 ? -6.248 -5.74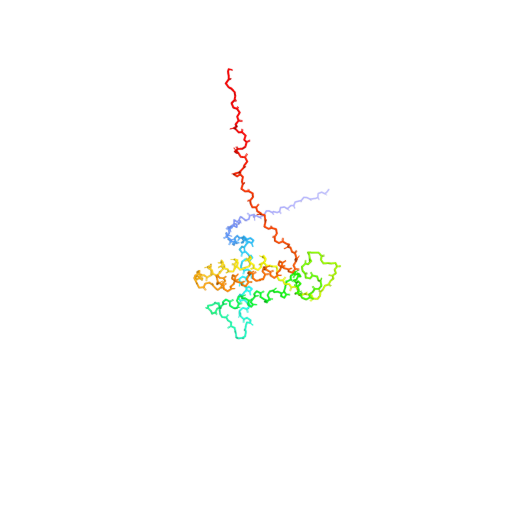7 16.502 1.00 93.75 97 CYS A O 1
ATOM 767 N N . PRO A 1 98 ? -6.651 -6.736 14.514 1.00 93.31 98 PRO A N 1
ATOM 768 C CA . PRO A 1 98 ? -5.324 -6.469 13.980 1.00 93.31 98 PRO A CA 1
ATOM 769 C C . PRO A 1 98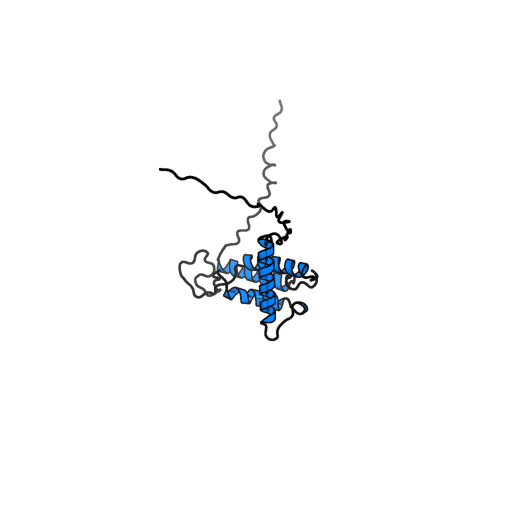 ? -5.061 -4.967 13.822 1.00 93.31 98 PRO A C 1
ATOM 771 O O . PRO A 1 98 ? -5.977 -4.155 13.636 1.00 93.31 98 PRO A O 1
ATOM 774 N N . LEU A 1 99 ? -3.780 -4.606 13.879 1.00 94.12 99 LEU A N 1
ATOM 775 C CA . LEU A 1 99 ? -3.305 -3.324 13.375 1.00 94.12 99 LEU A CA 1
ATOM 776 C C . LEU A 1 99 ? -3.034 -3.460 11.877 1.00 94.12 99 LEU A C 1
ATOM 778 O O . LEU A 1 99 ? -2.545 -4.488 11.423 1.00 94.12 99 LEU A O 1
ATOM 782 N N . LYS A 1 100 ? -3.390 -2.427 11.121 1.00 95.88 100 LYS A N 1
ATOM 783 C CA . LYS A 1 100 ? -3.241 -2.351 9.669 1.00 95.88 100 LYS A CA 1
ATOM 784 C C . LYS A 1 100 ? -2.748 -0.973 9.252 1.00 95.88 100 LYS A C 1
ATOM 786 O O . LYS A 1 100 ? -2.736 -0.024 10.052 1.00 95.88 100 LYS A O 1
ATOM 791 N N . GLN A 1 101 ? -2.320 -0.839 8.006 1.00 97.25 101 GLN A N 1
ATOM 792 C CA . GLN A 1 101 ? -2.044 0.468 7.426 1.00 97.25 101 GLN A CA 1
ATOM 793 C C . GLN A 1 101 ? -3.341 1.261 7.278 1.00 97.25 101 GLN A C 1
ATOM 795 O O . GLN A 1 101 ? -4.396 0.713 6.962 1.00 97.25 101 GLN A O 1
ATOM 800 N N . ALA A 1 102 ? -3.282 2.574 7.488 1.00 96.06 102 ALA A N 1
ATOM 801 C CA . ALA A 1 102 ? -4.413 3.429 7.151 1.00 96.06 102 ALA A CA 1
ATOM 802 C C . ALA A 1 102 ? -4.593 3.454 5.628 1.00 96.06 102 ALA A C 1
ATOM 804 O O . ALA A 1 102 ? -3.609 3.570 4.896 1.00 96.06 102 ALA A O 1
ATOM 805 N N . TRP A 1 103 ? -5.841 3.430 5.157 1.00 96.56 103 TRP A N 1
ATOM 806 C CA . TRP A 1 103 ? -6.157 3.504 3.728 1.00 96.56 103 TRP A CA 1
ATOM 807 C C . TRP A 1 103 ? -5.423 4.658 3.024 1.00 96.56 103 TRP A C 1
ATOM 809 O O . TRP A 1 103 ? -4.788 4.445 1.996 1.00 96.56 103 TRP A O 1
ATOM 819 N N . GLY A 1 104 ? -5.435 5.860 3.615 1.00 96.62 104 GLY A N 1
ATOM 820 C CA . GLY A 1 104 ? -4.773 7.032 3.032 1.00 96.62 104 GLY A CA 1
ATOM 821 C C . GLY A 1 104 ? -3.253 6.879 2.897 1.00 96.62 104 GLY A C 1
ATOM 822 O O . GLY A 1 104 ? -2.666 7.404 1.955 1.00 96.62 104 GLY A O 1
ATOM 823 N N . SER A 1 105 ? -2.611 6.119 3.791 1.00 97.06 105 SER A N 1
ATOM 824 C CA . SER A 1 105 ? -1.179 5.817 3.686 1.00 97.06 105 SER A CA 1
ATOM 825 C C . SER A 1 105 ? -0.886 4.874 2.520 1.00 97.06 105 SER A C 1
ATOM 827 O O . SER A 1 105 ? 0.087 5.094 1.800 1.00 97.06 105 SER A O 1
ATOM 829 N N . LEU A 1 106 ? -1.730 3.855 2.314 1.00 98.12 106 LEU A N 1
ATOM 830 C CA . LEU A 1 106 ? -1.605 2.921 1.190 1.00 98.12 106 LEU A CA 1
ATOM 831 C C . LEU A 1 106 ? -1.860 3.617 -0.153 1.00 98.12 106 LEU A C 1
ATOM 833 O O . LEU A 1 106 ? -1.103 3.415 -1.097 1.00 98.12 106 LEU A O 1
ATOM 837 N N . ASP A 1 107 ? -2.881 4.471 -0.228 1.00 98.19 107 ASP A N 1
ATOM 838 C CA . ASP A 1 107 ? -3.207 5.237 -1.437 1.00 98.19 107 ASP A CA 1
ATOM 839 C C . ASP A 1 107 ? -2.052 6.173 -1.836 1.00 98.19 107 ASP A C 1
ATOM 841 O O . ASP A 1 107 ? -1.560 6.131 -2.966 1.00 98.19 107 ASP A O 1
ATOM 845 N N . ALA A 1 108 ? -1.517 6.925 -0.868 1.00 97.94 108 ALA A N 1
ATOM 846 C CA . ALA A 1 108 ? -0.366 7.793 -1.094 1.00 97.94 108 ALA A CA 1
ATOM 847 C C . ALA A 1 108 ? 0.904 7.011 -1.482 1.00 97.94 108 ALA A C 1
ATOM 849 O O . ALA A 1 108 ? 1.695 7.486 -2.297 1.00 97.94 108 ALA A O 1
ATOM 850 N N . LEU A 1 109 ? 1.119 5.825 -0.899 1.00 98.44 109 LEU A N 1
ATOM 851 C CA . LEU A 1 109 ? 2.216 4.927 -1.267 1.00 98.44 109 LEU A CA 1
ATOM 852 C C . LEU A 1 109 ? 2.088 4.459 -2.720 1.00 98.44 109 LEU A C 1
ATOM 854 O O . LEU A 1 109 ? 3.057 4.548 -3.469 1.00 98.44 109 LEU A O 1
ATOM 858 N N . ILE A 1 110 ? 0.901 4.014 -3.137 1.00 98.38 110 ILE A N 1
ATOM 859 C CA . ILE A 1 110 ? 0.648 3.595 -4.521 1.00 98.38 110 ILE A CA 1
ATOM 860 C C . ILE A 1 110 ? 0.882 4.747 -5.500 1.00 98.38 110 ILE A C 1
ATOM 862 O O . ILE A 1 110 ? 1.503 4.532 -6.539 1.00 98.38 110 ILE A O 1
ATOM 866 N N . GLY A 1 111 ? 0.465 5.970 -5.161 1.00 98.00 111 GLY A N 1
ATOM 867 C CA . GLY A 1 111 ? 0.767 7.156 -5.967 1.00 98.00 111 GLY A CA 1
ATOM 868 C C . GLY A 1 111 ? 2.272 7.364 -6.167 1.00 98.00 111 GLY A C 1
ATOM 869 O O . GLY A 1 111 ? 2.728 7.550 -7.294 1.00 98.00 111 GLY A O 1
ATOM 870 N N . ARG A 1 112 ? 3.063 7.243 -5.092 1.00 98.56 112 ARG A N 1
ATOM 871 C CA . ARG A 1 112 ? 4.530 7.345 -5.172 1.00 98.56 112 ARG A CA 1
ATOM 872 C C . ARG A 1 112 ? 5.154 6.206 -5.975 1.00 98.56 112 ARG A C 1
ATOM 874 O O . ARG A 1 112 ? 6.058 6.461 -6.761 1.00 98.56 112 ARG A O 1
ATOM 881 N N . LEU A 1 113 ? 4.673 4.973 -5.821 1.00 98.25 113 LEU A N 1
ATOM 882 C CA . LEU A 1 113 ? 5.186 3.819 -6.566 1.00 98.25 113 LEU A CA 1
ATOM 883 C C . LEU A 1 113 ? 4.861 3.889 -8.064 1.00 98.25 113 LEU A C 1
ATOM 885 O O . LEU A 1 113 ? 5.704 3.500 -8.867 1.00 98.25 113 LEU A O 1
ATOM 889 N N . ARG A 1 114 ? 3.700 4.441 -8.452 1.00 97.75 114 ARG A N 1
ATOM 890 C CA . ARG A 1 114 ? 3.391 4.730 -9.864 1.00 97.75 114 ARG A CA 1
ATOM 891 C C . ARG A 1 114 ? 4.415 5.684 -10.469 1.00 97.75 114 ARG A C 1
ATOM 893 O O . ARG A 1 114 ? 5.027 5.332 -11.469 1.00 97.75 114 ARG A O 1
ATOM 900 N N . ALA A 1 115 ? 4.647 6.822 -9.812 1.00 97.31 115 ALA A N 1
ATOM 901 C CA . ALA A 1 115 ? 5.629 7.808 -10.260 1.00 97.31 115 ALA A CA 1
ATOM 902 C C . ALA A 1 115 ? 7.053 7.223 -10.303 1.00 97.31 115 ALA A C 1
ATOM 904 O O . ALA A 1 115 ? 7.780 7.416 -11.270 1.00 97.31 115 ALA A O 1
ATOM 905 N N . ALA A 1 116 ? 7.436 6.444 -9.285 1.00 97.50 116 ALA A N 1
ATOM 906 C CA . ALA A 1 116 ? 8.738 5.784 -9.253 1.00 97.50 116 ALA A CA 1
ATOM 907 C C . ALA A 1 116 ? 8.919 4.799 -10.418 1.00 97.50 116 ALA A C 1
ATOM 909 O O . ALA A 1 116 ? 10.006 4.722 -10.982 1.00 97.50 116 ALA A O 1
ATOM 910 N N . TYR A 1 117 ? 7.876 4.050 -10.781 1.00 96.50 117 TYR A N 1
ATOM 911 C CA . TYR A 1 117 ? 7.926 3.106 -11.896 1.00 96.50 117 TYR A CA 1
ATOM 912 C C . TYR A 1 117 ? 8.208 3.816 -13.225 1.00 96.50 117 TYR A C 1
ATOM 914 O O . TYR A 1 117 ? 9.097 3.392 -13.960 1.00 96.50 117 TYR A O 1
ATOM 922 N N . GLU A 1 118 ? 7.507 4.920 -13.491 1.00 95.62 118 GLU A N 1
ATOM 923 C CA . GLU A 1 118 ? 7.677 5.722 -14.709 1.00 95.62 118 GLU A CA 1
ATOM 924 C C . GLU A 1 118 ? 9.076 6.350 -14.788 1.00 95.62 118 GLU A C 1
ATOM 926 O O . GLU A 1 118 ? 9.759 6.237 -15.804 1.00 95.62 118 GLU A O 1
ATOM 931 N N . GLU A 1 119 ? 9.578 6.896 -13.679 1.00 95.56 119 GLU A N 1
ATOM 932 C CA . GLU A 1 119 ? 10.938 7.451 -13.604 1.00 95.56 119 GLU A CA 1
ATOM 933 C C . GLU A 1 119 ? 12.048 6.403 -13.754 1.00 95.56 119 GLU A C 1
ATOM 935 O O . GLU A 1 119 ? 13.171 6.735 -14.125 1.00 95.56 119 GLU A O 1
ATOM 940 N N . ASN A 1 120 ? 11.756 5.129 -13.478 1.00 93.81 120 ASN A N 1
ATOM 941 C CA . ASN A 1 120 ? 12.689 4.018 -13.684 1.00 93.81 120 ASN A CA 1
ATOM 942 C C . ASN A 1 120 ? 12.526 3.375 -15.080 1.00 93.81 120 ASN A C 1
ATOM 944 O O . ASN A 1 120 ? 12.952 2.237 -15.281 1.00 93.81 120 ASN A O 1
ATOM 948 N N . GLY A 1 121 ? 11.925 4.095 -16.037 1.00 92.06 121 GLY A N 1
ATOM 949 C CA . GLY A 1 121 ? 11.780 3.677 -17.435 1.00 92.06 121 GLY A CA 1
ATOM 950 C C . GLY A 1 121 ? 10.577 2.774 -17.710 1.00 92.06 121 GLY A C 1
ATOM 951 O O . GLY A 1 121 ? 10.492 2.168 -18.776 1.00 92.06 121 GLY A O 1
ATOM 952 N N . GLY A 1 122 ? 9.658 2.642 -16.753 1.00 92.31 122 GLY A N 1
ATOM 953 C CA . GLY A 1 122 ? 8.427 1.886 -16.926 1.00 92.31 122 GLY A CA 1
ATOM 954 C C . GLY A 1 122 ? 7.383 2.652 -17.740 1.00 92.31 122 GLY A C 1
ATOM 955 O O . GLY A 1 122 ? 7.200 3.852 -17.557 1.00 92.31 122 GLY A O 1
ATOM 956 N N . LEU A 1 123 ? 6.657 1.959 -18.619 1.00 92.38 123 LEU A N 1
ATOM 957 C CA . LEU A 1 123 ? 5.567 2.576 -19.375 1.00 92.38 123 LEU A CA 1
ATOM 958 C C . LEU A 1 123 ? 4.299 2.694 -18.511 1.00 92.38 123 LEU A C 1
ATOM 960 O O . LEU A 1 123 ? 3.978 1.748 -17.782 1.00 92.38 123 LEU A O 1
ATOM 964 N N . PRO A 1 124 ? 3.527 3.791 -18.624 1.00 90.56 124 PRO A N 1
ATOM 965 C CA . PRO A 1 124 ? 2.261 3.945 -17.904 1.00 90.56 124 PRO A CA 1
ATOM 966 C C . PRO A 1 124 ? 1.273 2.794 -18.156 1.00 90.56 124 PRO A C 1
ATOM 968 O O . PRO A 1 124 ? 0.631 2.314 -17.224 1.00 90.56 124 PRO A O 1
ATOM 971 N N . GLU A 1 125 ? 1.212 2.290 -19.392 1.00 90.75 125 GLU A N 1
ATOM 972 C CA . GLU A 1 125 ? 0.290 1.220 -19.806 1.00 90.75 125 GLU A CA 1
ATOM 973 C C . GLU A 1 125 ? 0.592 -0.137 -19.152 1.00 90.75 125 GLU A C 1
ATOM 975 O O . GLU A 1 125 ? -0.313 -0.915 -18.857 1.00 90.75 125 GLU A O 1
ATOM 980 N N . THR A 1 126 ? 1.868 -0.429 -18.883 1.00 91.56 126 THR A N 1
ATOM 981 C CA . THR A 1 126 ? 2.300 -1.687 -18.251 1.00 91.56 126 THR A CA 1
ATOM 982 C C . THR A 1 126 ? 2.485 -1.549 -16.743 1.00 91.56 126 THR A C 1
ATOM 984 O O . THR A 1 126 ? 3.005 -2.456 -16.094 1.00 91.56 126 THR A O 1
ATOM 987 N N . ASN A 1 127 ? 2.097 -0.411 -16.169 1.00 94.50 127 ASN A N 1
ATOM 988 C CA . ASN A 1 127 ? 2.367 -0.090 -14.780 1.00 94.50 127 ASN A CA 1
ATOM 989 C C . ASN A 1 127 ? 1.518 -0.972 -13.833 1.00 94.50 127 ASN A C 1
ATOM 991 O O . ASN A 1 127 ? 0.293 -0.807 -13.756 1.00 94.50 127 ASN A O 1
ATOM 995 N N . PRO A 1 128 ? 2.132 -1.875 -13.039 1.00 95.38 128 PRO A N 1
ATOM 996 C CA . PRO A 1 128 ? 1.385 -2.795 -12.180 1.00 95.38 128 PRO A CA 1
ATOM 997 C C . PRO A 1 128 ? 0.635 -2.065 -11.057 1.00 95.38 128 PRO A C 1
ATOM 999 O O . PRO A 1 128 ? -0.406 -2.537 -10.596 1.00 95.38 128 PRO A O 1
ATOM 1002 N N . PHE A 1 129 ? 1.109 -0.883 -10.652 1.00 97.12 129 PHE A N 1
ATOM 1003 C CA . PHE A 1 129 ? 0.475 -0.051 -9.632 1.00 97.12 129 PHE A CA 1
ATOM 1004 C C . PHE A 1 129 ? -0.755 0.698 -10.172 1.00 97.12 129 PHE A C 1
ATOM 1006 O O . PHE A 1 129 ? -1.595 1.149 -9.387 1.00 97.12 129 PHE A O 1
ATOM 1013 N N . ALA A 1 130 ? -0.879 0.862 -11.494 1.00 95.56 130 ALA A N 1
ATOM 1014 C CA . ALA A 1 130 ? -2.005 1.530 -12.160 1.00 95.56 130 ALA A CA 1
ATOM 1015 C C . ALA A 1 130 ? -3.168 0.580 -12.516 1.00 95.56 130 ALA A C 1
ATOM 1017 O O . ALA A 1 130 ? -4.240 1.032 -12.929 1.00 95.56 130 ALA A O 1
ATOM 1018 N N . SER A 1 131 ? -3.000 -0.727 -12.296 1.00 96.31 131 SER A N 1
ATOM 1019 C CA . SER A 1 131 ? -4.005 -1.741 -12.627 1.00 96.31 131 SER A CA 1
ATOM 1020 C C . SER A 1 131 ? -5.365 -1.516 -11.944 1.00 96.31 131 SER A C 1
ATOM 1022 O O . SER A 1 131 ? -5.475 -1.003 -10.825 1.00 96.31 131 SER A O 1
ATOM 1024 N N . GLY A 1 132 ? -6.437 -1.952 -12.619 1.00 96.69 132 GLY A N 1
ATOM 1025 C CA . GLY A 1 132 ? -7.797 -1.988 -12.073 1.00 96.69 132 GLY A CA 1
ATOM 1026 C C . GLY A 1 132 ? -7.902 -2.772 -10.762 1.00 96.69 132 GLY A C 1
ATOM 1027 O O . GLY A 1 132 ? -8.596 -2.324 -9.851 1.00 96.69 132 GLY A O 1
ATOM 1028 N N . ALA A 1 133 ? -7.142 -3.862 -10.620 1.00 96.94 133 ALA A N 1
ATOM 1029 C CA . ALA A 1 133 ? -7.115 -4.668 -9.398 1.00 96.94 133 ALA A CA 1
ATOM 1030 C C . ALA A 1 133 ? -6.673 -3.847 -8.173 1.00 96.94 133 ALA A C 1
ATOM 1032 O O . ALA A 1 133 ? -7.295 -3.924 -7.117 1.00 96.94 133 ALA A O 1
ATOM 1033 N N . ILE A 1 134 ? -5.672 -2.972 -8.332 1.00 98.00 134 ILE A N 1
ATOM 1034 C CA . ILE A 1 134 ? -5.189 -2.095 -7.250 1.00 98.00 134 ILE A CA 1
ATOM 1035 C C . ILE A 1 134 ? -6.261 -1.083 -6.848 1.00 98.00 134 ILE A C 1
ATOM 1037 O O . ILE A 1 134 ? -6.459 -0.811 -5.665 1.00 98.00 134 ILE A O 1
ATOM 1041 N N . ARG A 1 135 ? -6.990 -0.534 -7.828 1.00 97.31 135 ARG A N 1
ATOM 1042 C CA . ARG A 1 135 ? -8.087 0.413 -7.573 1.00 97.31 135 ARG A CA 1
ATOM 1043 C C . ARG A 1 135 ? -9.236 -0.238 -6.803 1.00 97.31 135 ARG A C 1
ATOM 1045 O O . ARG A 1 135 ? -9.792 0.399 -5.909 1.00 97.31 135 ARG A O 1
ATOM 1052 N N . ILE A 1 136 ? -9.586 -1.477 -7.146 1.00 98.00 136 ILE A N 1
ATOM 1053 C CA . ILE A 1 136 ? -10.620 -2.251 -6.446 1.00 98.00 136 ILE A CA 1
ATOM 1054 C C . ILE A 1 136 ? -10.157 -2.556 -5.019 1.00 98.00 136 ILE A C 1
ATOM 1056 O O . ILE A 1 136 ? -10.855 -2.190 -4.077 1.00 98.00 136 ILE A O 1
ATOM 1060 N N . TYR A 1 137 ? -8.940 -3.079 -4.853 1.00 98.12 137 TYR A N 1
ATOM 1061 C CA . TYR A 1 137 ? -8.365 -3.374 -3.540 1.00 98.12 137 TYR A CA 1
ATOM 1062 C C . TYR A 1 137 ? -8.366 -2.150 -2.610 1.00 98.12 137 TYR A C 1
ATOM 1064 O O . TYR A 1 137 ? -8.861 -2.207 -1.485 1.00 98.12 137 TYR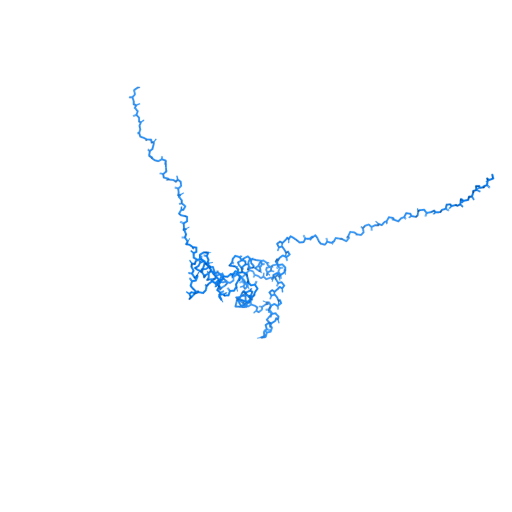 A O 1
ATOM 1072 N N . LEU A 1 138 ? -7.881 -0.994 -3.081 1.00 98.06 138 LEU A N 1
ATOM 1073 C CA . LEU A 1 138 ? -7.876 0.231 -2.272 1.00 98.06 138 LEU A CA 1
ATOM 1074 C C . LEU A 1 138 ? -9.293 0.693 -1.899 1.00 98.06 138 LEU A C 1
ATOM 1076 O O . LEU A 1 138 ? -9.484 1.232 -0.807 1.00 98.06 138 LEU A O 1
ATOM 1080 N N . ARG A 1 139 ? -10.293 0.484 -2.767 1.00 97.81 139 ARG A N 1
ATOM 1081 C CA . ARG A 1 139 ? -11.699 0.780 -2.452 1.00 97.81 139 ARG A CA 1
ATOM 1082 C C . ARG A 1 139 ? -12.222 -0.139 -1.350 1.00 97.81 139 ARG A C 1
ATOM 1084 O O . ARG A 1 139 ? -12.805 0.352 -0.391 1.00 97.81 139 ARG A O 1
ATOM 1091 N N . GLU A 1 140 ? -11.966 -1.437 -1.444 1.00 95.94 140 GLU A N 1
ATOM 1092 C CA . GLU A 1 140 ? -12.389 -2.412 -0.434 1.00 95.94 140 GLU A CA 1
ATOM 1093 C C . GLU A 1 140 ? -11.746 -2.141 0.929 1.00 95.94 140 GLU A C 1
ATOM 1095 O O . GLU A 1 140 ? -12.429 -2.171 1.957 1.00 95.94 140 GLU A O 1
ATOM 1100 N N . VAL A 1 141 ? -10.454 -1.794 0.951 1.00 96.06 141 VAL A N 1
ATOM 1101 C CA . VAL A 1 141 ? -9.754 -1.382 2.177 1.00 96.06 141 VAL A CA 1
ATOM 1102 C C . VAL A 1 141 ? -10.395 -0.127 2.768 1.00 96.06 141 VAL A C 1
ATOM 1104 O O . VAL A 1 141 ? -10.649 -0.080 3.974 1.00 96.06 141 VAL A O 1
ATOM 1107 N N . ARG A 1 142 ? -10.696 0.881 1.937 1.00 95.62 142 ARG A N 1
ATOM 1108 C CA . ARG A 1 142 ? -11.381 2.102 2.381 1.00 95.62 142 ARG A CA 1
ATOM 1109 C C . ARG A 1 142 ? -12.722 1.779 3.024 1.00 95.62 142 ARG A C 1
ATOM 1111 O O . ARG A 1 142 ? -12.981 2.225 4.139 1.00 95.62 142 ARG A O 1
ATOM 1118 N N . ASP A 1 143 ? -13.556 1.013 2.333 1.00 93.50 143 ASP A N 1
ATOM 1119 C CA . ASP A 1 143 ? -14.912 0.702 2.774 1.00 93.50 143 ASP A CA 1
ATOM 1120 C C . ASP A 1 143 ? -14.892 -0.126 4.062 1.00 93.50 143 ASP A C 1
ATOM 1122 O O . ASP A 1 143 ? -15.646 0.155 4.994 1.00 93.50 143 ASP A O 1
ATOM 1126 N N . SER A 1 144 ? -13.970 -1.085 4.160 1.00 91.81 144 SER A N 1
ATOM 1127 C CA . SER A 1 144 ? -13.771 -1.893 5.366 1.00 91.81 144 SER A CA 1
ATOM 1128 C C . SER A 1 144 ? -13.341 -1.037 6.558 1.00 91.81 144 SER A C 1
ATOM 1130 O O . SER A 1 144 ? -13.908 -1.163 7.642 1.00 91.81 144 SER A O 1
ATOM 1132 N N . GLN A 1 145 ? -12.390 -0.114 6.372 1.00 93.56 145 GLN A N 1
ATOM 1133 C CA . GLN A 1 145 ? -11.935 0.773 7.448 1.00 93.56 145 GLN A CA 1
ATOM 1134 C C . GLN A 1 145 ? -12.999 1.790 7.869 1.00 93.56 145 GLN A C 1
ATOM 1136 O O . GLN A 1 145 ? -13.133 2.072 9.059 1.00 93.56 145 GLN A O 1
ATOM 1141 N N . VAL A 1 146 ? -13.770 2.334 6.923 1.00 91.19 146 VAL A N 1
ATOM 1142 C CA . VAL A 1 146 ? -14.872 3.262 7.224 1.00 91.19 146 VAL A CA 1
ATOM 1143 C C . VAL A 1 146 ? -15.959 2.561 8.033 1.00 91.19 146 VAL A C 1
ATOM 1145 O O . VAL A 1 146 ? -16.383 3.101 9.055 1.00 91.19 146 VAL A O 1
ATOM 1148 N N . LYS A 1 147 ? -16.365 1.351 7.625 1.00 90.69 147 LYS A N 1
ATOM 1149 C CA . LYS A 1 147 ? -17.341 0.540 8.367 1.00 90.69 147 LYS A CA 1
ATOM 1150 C C . LYS A 1 147 ? -16.832 0.199 9.766 1.00 90.69 147 LYS A C 1
ATOM 1152 O O . LYS A 1 147 ? -17.548 0.428 10.732 1.00 90.69 147 LYS A O 1
ATOM 1157 N N . ALA A 1 148 ? -15.581 -0.247 9.883 1.00 90.06 148 ALA A N 1
ATOM 1158 C CA . ALA A 1 148 ? -14.978 -0.601 11.166 1.00 90.06 148 ALA A CA 1
ATOM 1159 C C . ALA A 1 148 ? -14.926 0.574 12.156 1.00 90.06 148 ALA A C 1
ATOM 1161 O O . ALA A 1 148 ? -15.097 0.358 13.351 1.00 90.06 148 ALA A O 1
ATOM 1162 N N . ARG A 1 149 ? -14.720 1.804 11.666 1.00 87.12 149 ARG A N 1
ATOM 1163 C CA . ARG A 1 149 ? -14.706 3.033 12.481 1.00 87.12 149 ARG A CA 1
ATOM 1164 C C . ARG A 1 149 ? -16.092 3.622 12.743 1.00 87.12 149 ARG A C 1
ATOM 1166 O O . ARG A 1 149 ? -16.199 4.575 13.502 1.00 87.12 149 ARG A O 1
ATOM 1173 N N . GLY A 1 150 ? -17.139 3.147 12.070 1.00 79.44 150 GLY A N 1
ATOM 1174 C CA . GLY A 1 150 ? -18.501 3.631 12.304 1.00 79.44 150 GLY A CA 1
ATOM 1175 C C . GLY A 1 150 ? -18.775 5.070 11.894 1.00 79.44 150 GLY A C 1
ATOM 1176 O O . GLY A 1 150 ? -19.762 5.641 12.344 1.00 79.44 150 GLY A O 1
ATOM 1177 N N . ILE A 1 151 ? -17.924 5.684 11.066 1.00 70.62 151 ILE A N 1
ATOM 1178 C CA . ILE A 1 151 ? -18.139 7.064 10.618 1.00 70.62 151 ILE A CA 1
ATOM 1179 C C . ILE A 1 151 ? -19.321 7.046 9.639 1.00 70.62 151 ILE A C 1
ATOM 1181 O O . ILE A 1 151 ? -19.167 6.535 8.523 1.00 70.62 151 ILE A O 1
ATOM 1185 N N . PRO A 1 152 ? -20.496 7.605 9.991 1.00 60.22 152 PRO A N 1
ATOM 1186 C CA . PRO A 1 152 ? -21.620 7.635 9.074 1.00 60.22 152 PRO A CA 1
ATOM 1187 C C . PRO A 1 152 ? -21.235 8.518 7.891 1.00 60.22 152 PRO A C 1
ATOM 1189 O O . PRO A 1 152 ? -20.789 9.656 8.067 1.00 60.22 152 PRO A O 1
ATOM 1192 N N . TYR A 1 153 ? -21.424 8.018 6.671 1.00 55.75 153 TYR A N 1
ATOM 1193 C CA . TYR A 1 153 ? -21.205 8.800 5.460 1.00 55.75 153 TYR A CA 1
ATOM 1194 C C . TYR A 1 153 ? -22.289 9.884 5.349 1.00 55.75 153 TYR A C 1
ATOM 1196 O O . TYR A 1 153 ? -23.268 9.748 4.615 1.00 55.75 153 TYR A O 1
ATOM 1204 N N . LYS A 1 154 ? -22.144 10.993 6.086 1.00 55.16 154 LYS A N 1
ATOM 1205 C CA . LYS A 1 154 ? -22.934 12.202 5.839 1.00 55.16 154 LYS A CA 1
ATOM 1206 C C . LYS A 1 154 ? -22.476 12.764 4.494 1.00 55.16 154 LYS A C 1
ATOM 1208 O O . LYS A 1 154 ? -21.536 13.556 4.437 1.00 55.16 154 LYS A O 1
ATOM 1213 N N . LYS A 1 155 ? -23.147 12.377 3.399 1.00 52.38 155 LYS A N 1
ATOM 1214 C CA . LYS A 1 155 ? -23.098 13.142 2.144 1.00 52.38 155 LYS A CA 1
ATOM 1215 C C . LYS A 1 155 ? -23.464 14.579 2.503 1.00 52.38 155 LYS A C 1
ATOM 1217 O O . LYS A 1 155 ? -24.636 14.875 2.734 1.00 52.38 155 LYS A O 1
ATOM 1222 N N . LYS A 1 156 ? -22.484 15.487 2.542 1.00 52.28 156 LYS A N 1
ATOM 1223 C CA . LYS A 1 156 ? -22.772 16.918 2.454 1.00 52.28 156 LYS A CA 1
ATOM 1224 C C . LYS A 1 156 ? -23.443 17.120 1.096 1.00 52.28 156 LYS A C 1
ATOM 1226 O O . LYS A 1 156 ? -22.763 17.183 0.076 1.00 52.28 156 LYS A O 1
ATOM 1231 N N . LYS A 1 157 ? -24.781 17.151 1.067 1.00 47.16 157 LYS A N 1
ATOM 1232 C CA . LYS A 1 157 ? -25.536 17.656 -0.083 1.00 47.16 157 LYS A CA 1
ATOM 1233 C C . LYS A 1 157 ? -24.998 19.061 -0.341 1.00 47.16 157 LYS A C 1
ATOM 1235 O O . LYS A 1 157 ? -25.156 19.943 0.503 1.00 47.16 157 LYS A O 1
ATOM 1240 N N . LYS A 1 158 ? -24.301 19.242 -1.462 1.00 51.41 158 LYS A N 1
ATOM 1241 C CA . LYS A 1 158 ? -23.881 20.552 -1.957 1.00 51.41 158 LYS A CA 1
ATOM 1242 C C . LYS A 1 158 ? -25.173 21.360 -2.116 1.00 51.41 158 LYS A C 1
ATOM 1244 O O . LYS A 1 158 ? -25.982 21.046 -2.983 1.00 51.41 158 LYS A O 1
ATOM 1249 N N . LYS A 1 159 ? -25.439 22.306 -1.210 1.00 49.44 159 LYS A N 1
ATOM 1250 C CA . LYS A 1 159 ? -26.550 23.245 -1.383 1.00 49.44 159 LYS A CA 1
ATOM 1251 C C . LYS A 1 159 ? -26.186 24.093 -2.599 1.00 49.44 159 LYS A C 1
ATOM 1253 O O . LYS A 1 159 ? -25.248 24.881 -2.518 1.00 49.44 159 LYS A O 1
ATOM 1258 N N . ASN A 1 160 ? -26.863 23.873 -3.725 1.00 49.84 160 ASN A N 1
ATOM 1259 C CA . ASN A 1 160 ? -26.798 24.778 -4.868 1.00 49.84 160 ASN A CA 1
ATOM 1260 C C . ASN A 1 160 ? -27.235 26.176 -4.389 1.00 49.84 160 ASN A C 1
ATOM 1262 O O . ASN A 1 160 ? -28.343 26.292 -3.867 1.00 49.84 160 ASN A O 1
ATOM 1266 N N . PRO A 1 161 ? -26.426 27.236 -4.568 1.00 49.56 161 PRO A N 1
ATOM 1267 C CA . PRO A 1 161 ? -26.835 28.603 -4.233 1.00 49.56 161 PRO A CA 1
ATOM 1268 C C . PRO A 1 161 ? -27.931 29.183 -5.149 1.00 49.56 161 PRO A C 1
ATOM 1270 O O . PRO A 1 161 ? -28.384 30.299 -4.920 1.00 49.56 161 PRO A O 1
ATOM 1273 N N . LEU A 1 162 ? -28.393 28.452 -6.170 1.00 50.69 162 LEU A N 1
ATOM 1274 C CA . LEU A 1 162 ? -29.268 28.967 -7.233 1.00 50.69 162 LEU A CA 1
ATOM 1275 C C . LEU A 1 162 ? -30.779 28.834 -6.943 1.00 50.69 162 LEU A C 1
ATOM 1277 O O . LEU A 1 162 ? -31.557 28.562 -7.845 1.00 50.69 162 LEU A O 1
ATOM 1281 N N . MET A 1 163 ? -31.223 28.980 -5.692 1.00 48.94 163 MET A N 1
ATOM 1282 C CA . MET A 1 163 ? -32.669 29.024 -5.379 1.00 48.94 163 MET A CA 1
ATOM 1283 C C . MET A 1 163 ? -33.055 30.073 -4.324 1.00 48.94 163 MET A C 1
ATOM 1285 O O . MET A 1 163 ? -34.166 30.036 -3.809 1.00 48.94 163 MET A O 1
ATOM 1289 N N . LYS A 1 164 ? -32.182 31.044 -4.010 1.00 44.59 164 LYS A N 1
ATOM 1290 C CA . LYS A 1 164 ? -32.510 32.137 -3.067 1.00 44.59 164 LYS A CA 1
ATOM 1291 C C . LYS A 1 164 ? -32.765 33.503 -3.730 1.00 44.59 164 LYS A C 1
ATOM 1293 O O . LYS A 1 164 ? -32.794 34.502 -3.028 1.00 44.59 164 LYS A O 1
ATOM 1298 N N . ALA A 1 165 ? -32.959 33.565 -5.051 1.00 47.25 165 ALA A N 1
ATOM 1299 C CA . ALA A 1 165 ? -33.075 34.840 -5.778 1.00 47.25 165 ALA A CA 1
ATOM 1300 C C . ALA A 1 165 ? -34.418 35.092 -6.500 1.00 47.25 165 ALA A C 1
ATOM 1302 O O . ALA A 1 165 ? -34.538 36.105 -7.170 1.00 47.25 165 ALA A O 1
ATOM 1303 N N . ILE A 1 166 ? -35.433 34.223 -6.376 1.00 49.81 166 ILE A N 1
ATOM 1304 C CA . ILE A 1 166 ? -36.718 34.393 -7.102 1.00 49.81 166 ILE A CA 1
ATOM 1305 C C . ILE A 1 166 ? -37.870 34.885 -6.197 1.00 49.81 166 ILE A C 1
ATOM 1307 O O . ILE A 1 166 ? -38.907 35.306 -6.690 1.00 49.81 166 ILE A O 1
ATOM 1311 N N . ALA A 1 167 ? -37.698 34.924 -4.872 1.00 47.00 167 ALA A N 1
ATOM 1312 C CA . ALA A 1 167 ? -38.786 35.266 -3.942 1.00 47.00 167 ALA A CA 1
ATOM 1313 C C . ALA A 1 167 ? -38.834 36.745 -3.490 1.00 47.00 167 ALA A C 1
ATOM 1315 O O . ALA A 1 167 ? -39.496 37.049 -2.502 1.00 47.00 167 ALA A O 1
ATOM 1316 N N . SER A 1 168 ? -38.114 37.672 -4.137 1.00 46.50 168 SER A N 1
ATOM 1317 C CA . SER A 1 168 ? -37.986 39.056 -3.629 1.00 46.50 168 SER A CA 1
ATOM 1318 C C . SER A 1 168 ? -38.073 40.149 -4.702 1.00 46.50 168 SER A C 1
ATOM 1320 O O . SER A 1 168 ? -37.500 41.218 -4.527 1.00 46.50 168 SER A O 1
ATOM 1322 N N . SER A 1 169 ? -38.806 39.921 -5.797 1.00 48.84 169 SER A N 1
ATOM 1323 C CA . SER A 1 169 ? -39.122 40.984 -6.767 1.00 48.84 169 SER A CA 1
ATOM 1324 C C . SER A 1 169 ? -40.535 40.844 -7.337 1.00 48.84 169 SER A C 1
ATOM 1326 O O . SER A 1 169 ? -40.731 40.552 -8.513 1.00 48.84 169 SER A O 1
ATOM 1328 N N . SER A 1 170 ? -41.538 41.059 -6.493 1.00 52.75 170 SER A N 1
ATOM 1329 C CA . SER A 1 170 ? -42.904 41.350 -6.934 1.00 52.75 170 SER A CA 1
ATOM 1330 C C . SER A 1 170 ? -43.487 42.387 -5.982 1.00 52.75 170 SER A C 1
ATOM 1332 O O . SER A 1 170 ? -43.975 42.051 -4.907 1.00 52.75 170 SER A O 1
ATOM 1334 N N . GLY A 1 171 ? -43.343 43.656 -6.360 1.00 40.31 171 GLY A N 1
ATOM 1335 C CA . GLY A 1 171 ? -43.793 44.803 -5.579 1.00 40.31 171 GLY A CA 1
ATOM 1336 C C . GLY A 1 171 ? -43.535 46.113 -6.317 1.00 40.31 171 GLY A C 1
ATOM 1337 O O . GLY A 1 171 ? -42.704 46.903 -5.887 1.00 40.31 171 GLY A O 1
ATOM 1338 N N . PHE A 1 172 ? -44.213 46.316 -7.449 1.00 44.91 172 PHE A N 1
ATOM 1339 C CA . PHE A 1 172 ? -44.459 47.663 -7.972 1.00 44.91 172 PHE A CA 1
ATOM 1340 C C . PHE A 1 172 ? -45.463 48.368 -7.050 1.00 44.91 172 PHE A C 1
ATOM 1342 O O . PHE A 1 172 ? -46.436 47.738 -6.629 1.00 44.91 172 PHE A O 1
ATOM 1349 N N . PRO A 1 173 ? -45.297 49.677 -6.827 1.00 47.66 173 PRO A N 1
ATOM 1350 C CA . PRO A 1 173 ? -46.449 50.542 -7.016 1.00 47.66 173 PRO A CA 1
ATOM 1351 C C . PRO A 1 173 ? -46.133 51.721 -7.937 1.00 47.66 173 PRO A C 1
ATOM 1353 O O . PRO A 1 173 ? -45.096 52.374 -7.856 1.00 47.66 173 PRO A O 1
ATOM 1356 N N . VAL A 1 174 ? -47.088 51.933 -8.833 1.00 44.72 174 VAL A N 1
ATOM 1357 C CA . VAL A 1 174 ? -47.312 53.122 -9.648 1.00 44.72 174 VAL A CA 1
ATOM 1358 C C . VAL A 1 174 ? -47.916 54.198 -8.748 1.00 44.72 174 VAL A C 1
ATOM 1360 O O . VAL A 1 174 ? -48.954 53.934 -8.142 1.00 44.72 174 VAL A O 1
ATOM 1363 N N . GLN A 1 175 ? -47.270 55.363 -8.665 1.00 40.69 175 GLN A N 1
ATOM 1364 C CA . GLN A 1 175 ? -47.829 56.716 -8.855 1.00 40.69 175 GLN A CA 1
ATOM 1365 C C . GLN A 1 175 ? -46.771 57.770 -8.531 1.00 40.69 175 GLN A C 1
ATOM 1367 O O . GLN A 1 175 ? -46.170 57.690 -7.438 1.00 40.69 175 GLN A O 1
#

Organism: Cephalotus follicularis (NCBI:txid3775)

Radius of gyration: 31.8 Å; chains: 1; bounding box: 117×74×55 Å

pLDDT: mean 79.76, std 22.01, range [36.12, 98.56]

Foldseek 3Di:
DDDDDDDDDDDDDDDDPPPPPPPPPPPDDPLRVVLVVLQVLLQVQQCPDVVRHDPVRDALVSVLVVQVVCQVVADAFQDDPPDPQFLAQDDPDDDPGGGGHDLVVSVVSLVSPLVVCVVVVHDNVPRNSNDPVVVVSSVVSNVRRCRRNNDPPPPPPPPDPPPPPPPPPDDDDDD

InterPro domains:
  IPR006936 ALOG domain [PF04852] (20-143)
  IPR006936 ALOG domain [PS51697] (30-157)
  IPR040222 ALOG family [PTHR31165] (15-163)